Protein AF-A0A0C2GDU7-F1 (afdb_monomer)

Radius of gyration: 19.14 Å; Cα contacts (8 Å, |Δi|>4): 110; chains: 1; bounding box: 45×44×47 Å

Secondary structure (DSSP, 8-state):
---GGGGTT-S------------BSSPPPGGG-EEEEEE-SS-EEEEEE----S--EEEE-SSEEEEEEEBSSTT-EEEEEEESS---TTTGGG--HHHHHHHHH-TTS-GGGTTSSS--

Nearest PDB structures (foldseek):
  5nct-assembly1_A  TM=8.678E-01  e=2.086E-03  Tannerella forsythia
  8gxv-assembly1_A  TM=8.316E-01  e=2.086E-03  Chlorobium limicola DSM 245
  6bj5-assembly1_B  TM=7.336E-01  e=6.613E-03  Myxoma virus (strain Lausanne)
  1sng-assembly1_A  TM=9.149E-01  e=4.438E-02  Thermobifida fusca
  7vlj-assembly1_A  TM=6.532E-01  e=5.276E-02  Entamoeba histolytica

pLDDT: mean 77.18, std 20.46, range [29.78, 96.62]

Sequence (120 aa):
MVKSNNVKGAFALIVNAIYFTGEWSVKFDQGGNSKRKFFSAENSEKLEFMNKVDHRLYAEDADLQVLSLQYKDTSYAFNILLPKKRYTRASLRRRKTVLSEICDNSWYLSDSALENCWER

Structure (mmCIF, N/CA/C/O backbone):
data_AF-A0A0C2GDU7-F1
#
_entry.id   AF-A0A0C2GDU7-F1
#
loop_
_atom_site.group_PDB
_atom_site.id
_atom_site.type_symbol
_atom_site.label_atom_id
_atom_site.label_alt_id
_atom_site.label_comp_id
_atom_site.label_asym_id
_atom_site.label_entity_id
_atom_site.label_seq_id
_atom_site.pdbx_PDB_ins_code
_atom_site.Cartn_x
_atom_site.Cartn_y
_atom_site.Cartn_z
_atom_site.occupancy
_atom_site.B_iso_or_equiv
_atom_site.auth_seq_id
_atom_site.auth_comp_id
_atom_site.auth_asym_id
_atom_site.auth_atom_id
_atom_site.pdbx_PDB_model_num
ATOM 1 N N . MET A 1 1 ? -11.019 5.439 17.818 1.00 66.50 1 MET A N 1
ATOM 2 C CA . MET A 1 1 ? -10.892 6.152 19.108 1.00 66.50 1 MET A CA 1
ATOM 3 C C . MET A 1 1 ? -12.290 6.483 19.612 1.00 66.50 1 MET A C 1
ATOM 5 O O . MET A 1 1 ? -13.026 7.157 18.897 1.00 66.50 1 MET A O 1
ATOM 9 N N . VAL A 1 2 ? -12.695 5.941 20.763 1.00 81.50 2 VAL A N 1
ATOM 10 C CA . VAL A 1 2 ? -14.039 6.156 21.328 1.00 81.50 2 VAL A CA 1
ATOM 11 C C . VAL A 1 2 ? -14.063 7.521 22.016 1.00 81.50 2 VAL A C 1
ATOM 13 O O . VAL A 1 2 ? -13.215 7.796 22.859 1.00 81.50 2 VAL A O 1
ATOM 16 N N . LYS A 1 3 ? -14.993 8.394 21.619 1.00 85.06 3 LYS A N 1
ATOM 17 C CA . LYS A 1 3 ? -15.180 9.720 22.224 1.00 85.06 3 LYS A CA 1
ATOM 18 C C . LYS A 1 3 ? -16.265 9.650 23.298 1.00 85.06 3 LYS A C 1
ATOM 20 O O . LYS A 1 3 ? -17.236 8.915 23.137 1.00 85.06 3 LYS A O 1
ATOM 25 N N . SER A 1 4 ? -16.137 10.452 24.353 1.00 76.12 4 SER A N 1
ATOM 26 C CA . SER A 1 4 ? -17.034 10.422 25.520 1.00 76.12 4 SER A CA 1
ATOM 27 C C . SER A 1 4 ? -18.506 10.705 25.184 1.00 76.12 4 SER A C 1
ATOM 29 O O . SER A 1 4 ? -19.403 10.212 25.859 1.00 76.12 4 SER A O 1
ATOM 31 N N . ASN A 1 5 ? -18.776 11.457 24.113 1.00 82.62 5 ASN A N 1
ATOM 32 C CA . ASN A 1 5 ? -20.131 11.720 23.622 1.00 82.62 5 ASN A CA 1
ATOM 33 C C . ASN A 1 5 ? -20.779 10.510 22.924 1.00 82.62 5 ASN A C 1
ATOM 35 O O . ASN A 1 5 ? -22.001 10.422 22.899 1.00 82.62 5 ASN A O 1
ATOM 39 N N . ASN A 1 6 ? -19.988 9.568 22.404 1.00 79.88 6 ASN A N 1
ATOM 40 C CA . ASN A 1 6 ? -20.483 8.405 21.659 1.00 79.88 6 ASN A CA 1
ATOM 41 C C . ASN A 1 6 ? -20.909 7.236 22.567 1.00 79.88 6 ASN A C 1
ATOM 43 O O . ASN A 1 6 ? -21.408 6.234 22.067 1.00 79.88 6 ASN A O 1
ATOM 47 N N . VAL A 1 7 ? -20.689 7.343 23.882 1.00 85.81 7 VAL A N 1
ATOM 48 C CA . VAL A 1 7 ? -20.983 6.287 24.873 1.00 85.81 7 VAL A CA 1
ATOM 49 C C . VAL A 1 7 ? -21.987 6.729 25.940 1.00 85.81 7 VAL A C 1
ATOM 51 O O . VAL A 1 7 ? -22.269 5.987 26.880 1.00 85.81 7 VAL A O 1
ATOM 54 N N . LYS A 1 8 ? -22.555 7.935 25.818 1.00 83.75 8 LYS A N 1
ATOM 55 C CA . LYS A 1 8 ? -23.513 8.456 26.798 1.00 83.75 8 LYS A CA 1
ATOM 56 C C . LYS A 1 8 ? -24.841 7.700 26.676 1.00 83.75 8 LYS A C 1
ATOM 58 O O . LYS A 1 8 ? -25.510 7.797 25.6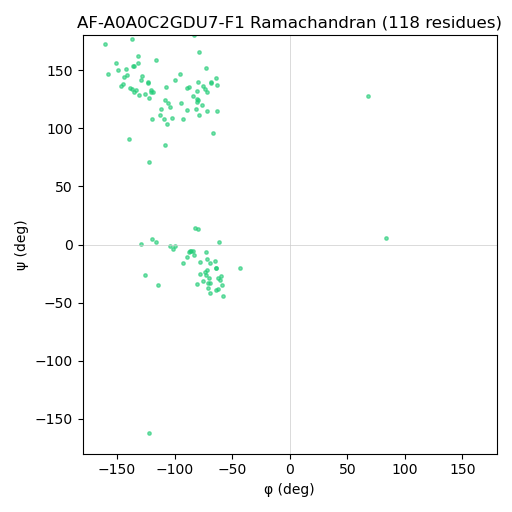55 1.00 83.75 8 LYS A O 1
ATOM 63 N N . GLY A 1 9 ? -25.212 6.957 27.719 1.00 86.62 9 GLY A N 1
ATOM 64 C CA . GLY A 1 9 ? -26.423 6.124 27.742 1.00 86.62 9 GLY A CA 1
ATOM 65 C C . GLY A 1 9 ? -26.260 4.738 27.108 1.00 86.62 9 GLY A C 1
ATOM 66 O O . GLY A 1 9 ? -27.240 4.007 27.001 1.00 86.62 9 GLY A O 1
ATOM 67 N N . ALA A 1 10 ? -25.045 4.359 26.697 1.00 88.19 10 ALA A N 1
ATOM 68 C CA . ALA A 1 10 ? -24.781 3.011 26.210 1.00 88.19 10 ALA A CA 1
ATOM 69 C C . ALA A 1 10 ? -24.808 2.006 27.374 1.00 88.19 10 ALA A C 1
ATOM 71 O O . ALA A 1 10 ? -24.161 2.218 28.396 1.00 88.19 10 ALA A O 1
ATOM 72 N N . PHE A 1 11 ? -25.537 0.902 27.200 1.00 88.94 11 PHE A N 1
ATOM 73 C CA . PHE A 1 11 ? -25.585 -0.194 28.173 1.00 88.94 11 PHE A CA 1
ATOM 74 C C . PHE A 1 11 ? -24.371 -1.133 28.057 1.00 88.94 11 PHE A C 1
ATOM 76 O O . PHE A 1 11 ? -23.881 -1.643 29.059 1.00 88.94 11 PHE A O 1
ATOM 83 N N . ALA A 1 12 ? -23.852 -1.332 26.842 1.00 89.31 12 ALA A N 1
ATOM 84 C CA . ALA A 1 12 ? -22.640 -2.103 26.579 1.00 89.31 12 ALA A CA 1
ATOM 85 C C . ALA A 1 12 ? -21.924 -1.581 25.326 1.00 89.31 12 ALA A C 1
ATOM 87 O O . ALA A 1 12 ? -22.541 -0.977 24.446 1.00 89.31 12 ALA A O 1
ATOM 88 N N . LEU A 1 13 ? -20.618 -1.836 25.242 1.00 90.06 13 LEU A N 1
ATOM 89 C CA . LEU A 1 13 ? -19.776 -1.492 24.101 1.00 90.06 13 LEU A CA 1
ATOM 90 C C . LEU A 1 13 ? -18.838 -2.662 23.793 1.00 90.06 13 LEU A C 1
ATOM 92 O O . LEU A 1 13 ? -18.198 -3.190 24.699 1.00 90.06 13 LEU A O 1
ATOM 96 N N . ILE A 1 14 ? -18.720 -3.024 22.516 1.00 90.12 14 ILE A N 1
ATOM 97 C CA . ILE A 1 14 ? -17.724 -3.987 22.038 1.00 90.12 14 ILE A CA 1
ATOM 98 C C . ILE A 1 14 ? -16.670 -3.215 21.254 1.00 90.12 14 ILE A C 1
ATOM 100 O O . ILE A 1 14 ? -16.987 -2.496 20.306 1.00 90.12 14 ILE A O 1
ATOM 104 N N . VAL A 1 15 ? -15.413 -3.359 21.663 1.00 91.31 15 VAL A N 1
ATOM 105 C CA . VAL A 1 15 ? -14.265 -2.723 21.016 1.00 91.31 15 VAL A CA 1
ATOM 106 C C . VAL A 1 15 ? -13.317 -3.813 20.542 1.00 91.31 15 VAL A C 1
ATOM 108 O O . VAL A 1 15 ? -12.972 -4.710 21.305 1.00 91.31 15 VAL A O 1
ATOM 111 N N . ASN A 1 16 ? -12.886 -3.721 19.286 1.00 91.81 16 ASN A N 1
ATOM 112 C CA . ASN A 1 16 ? -11.852 -4.572 18.711 1.00 91.81 16 ASN A CA 1
ATOM 113 C C . ASN A 1 16 ? -10.726 -3.678 18.173 1.00 91.81 16 ASN A C 1
ATOM 115 O O . ASN A 1 16 ? -10.987 -2.619 17.596 1.00 91.81 16 ASN A O 1
ATOM 119 N N . ALA A 1 17 ? -9.485 -4.099 18.393 1.00 92.81 17 ALA A N 1
ATOM 120 C CA . ALA A 1 17 ? -8.307 -3.507 17.789 1.00 92.81 17 ALA A CA 1
ATOM 121 C C . ALA A 1 17 ? -7.414 -4.630 17.257 1.00 92.81 17 ALA A C 1
ATOM 123 O O . ALA A 1 17 ? -7.133 -5.592 17.970 1.00 92.81 17 ALA A O 1
ATOM 124 N N . ILE A 1 18 ? -6.949 -4.476 16.019 1.00 91.81 18 ILE A N 1
ATOM 125 C CA . ILE A 1 18 ? -5.992 -5.383 15.387 1.00 91.81 18 ILE A CA 1
ATOM 126 C C . ILE A 1 18 ? -4.749 -4.567 15.057 1.00 91.81 18 ILE A C 1
ATOM 128 O O . ILE A 1 18 ? -4.843 -3.476 14.491 1.00 91.81 18 ILE A O 1
ATOM 132 N N . TYR A 1 19 ? -3.590 -5.100 15.428 1.00 93.25 19 TYR A N 1
ATOM 133 C CA . TYR A 1 19 ? -2.287 -4.541 15.105 1.00 93.25 19 TYR A CA 1
ATOM 134 C C . TYR A 1 19 ? -1.494 -5.573 14.313 1.00 93.25 19 TYR A C 1
ATOM 136 O O . TYR A 1 19 ? -1.435 -6.738 14.699 1.00 93.25 19 TYR A O 1
ATOM 144 N N . PHE A 1 20 ? -0.884 -5.138 13.216 1.00 91.56 20 PHE A N 1
ATOM 145 C CA . PHE A 1 20 ? -0.051 -5.985 12.379 1.00 91.56 20 PHE A CA 1
ATOM 146 C C . PHE A 1 20 ? 1.274 -5.278 12.099 1.00 91.56 20 PHE A C 1
ATOM 148 O O . PHE A 1 20 ? 1.296 -4.129 11.656 1.00 91.56 20 PHE A O 1
ATOM 155 N N . THR A 1 21 ? 2.372 -5.984 12.355 1.00 93.25 21 THR A N 1
ATOM 156 C CA . THR A 1 21 ? 3.725 -5.580 11.980 1.00 93.25 21 THR A CA 1
ATOM 157 C C . THR A 1 21 ? 4.431 -6.789 11.389 1.00 93.25 21 THR A C 1
ATOM 159 O O . THR A 1 21 ? 4.372 -7.883 11.949 1.00 93.25 21 THR A O 1
ATOM 162 N N . GLY A 1 22 ? 5.061 -6.608 10.236 1.00 92.62 22 GLY A N 1
ATOM 163 C CA . GLY A 1 22 ? 5.689 -7.688 9.493 1.00 92.62 22 GLY A CA 1
ATOM 164 C C . GLY A 1 22 ? 6.929 -7.186 8.776 1.00 92.62 22 GLY A C 1
ATOM 165 O O . GLY A 1 22 ? 6.928 -6.110 8.177 1.00 92.62 22 GLY A O 1
ATOM 166 N N . GLU A 1 23 ? 7.998 -7.971 8.839 1.00 95.44 23 GLU A N 1
ATOM 167 C CA . GLU A 1 23 ? 9.223 -7.712 8.089 1.00 95.44 23 GLU A CA 1
ATOM 168 C C . GLU A 1 23 ? 9.042 -8.203 6.648 1.00 95.44 23 GLU A C 1
ATOM 170 O O . GLU A 1 23 ? 8.580 -9.322 6.441 1.00 95.44 23 GLU A O 1
ATOM 175 N N . TRP A 1 24 ? 9.394 -7.399 5.643 1.00 94.94 24 TRP A N 1
ATOM 176 C CA . TRP A 1 24 ? 9.376 -7.849 4.246 1.00 94.94 24 TRP A CA 1
ATOM 177 C C . TRP A 1 24 ? 10.369 -8.995 4.032 1.00 94.94 24 TRP A C 1
ATOM 179 O O .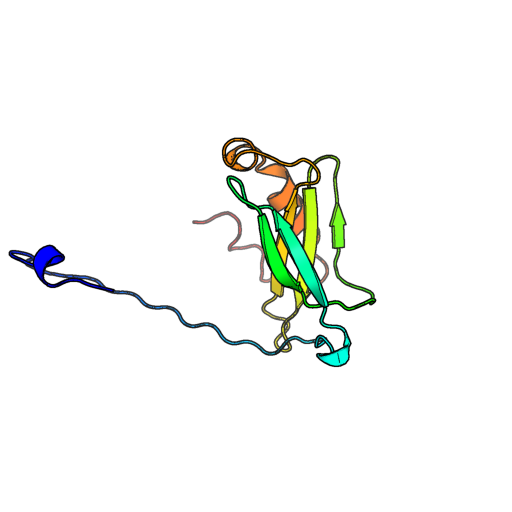 TRP A 1 24 ? 11.510 -8.893 4.483 1.00 94.94 24 TRP A O 1
ATOM 189 N N . SER A 1 25 ? 9.975 -10.029 3.280 1.00 94.69 25 SER A N 1
ATOM 190 C CA . SER A 1 25 ? 10.900 -11.092 2.850 1.00 94.69 25 SER A CA 1
ATOM 191 C C . SER A 1 25 ? 12.062 -10.498 2.049 1.00 94.69 25 SER A C 1
ATOM 193 O O . SER A 1 25 ? 13.234 -10.753 2.322 1.00 94.69 25 SER A O 1
ATOM 195 N N . VAL A 1 26 ? 11.735 -9.582 1.133 1.00 93.25 26 VAL A N 1
ATOM 196 C CA . VAL A 1 26 ? 12.713 -8.799 0.374 1.00 93.25 26 VAL A CA 1
ATOM 197 C C . VAL A 1 26 ? 12.502 -7.313 0.657 1.00 93.25 26 VAL A C 1
ATOM 199 O O . VAL A 1 26 ? 11.529 -6.712 0.189 1.00 93.25 26 VAL A O 1
ATOM 202 N N . LYS A 1 27 ? 13.435 -6.720 1.411 1.00 93.94 27 LYS A N 1
ATOM 203 C CA . LYS A 1 27 ? 13.385 -5.325 1.873 1.00 93.94 27 LYS A CA 1
ATOM 204 C C . LYS A 1 27 ? 13.652 -4.305 0.765 1.00 93.94 27 LYS A C 1
ATOM 206 O O . LYS A 1 27 ? 14.401 -4.557 -0.184 1.00 93.94 27 LYS A O 1
ATOM 211 N N . PHE A 1 28 ? 13.075 -3.123 0.950 1.00 93.88 28 PHE A N 1
ATOM 212 C CA . PHE A 1 28 ? 13.411 -1.920 0.196 1.00 93.88 28 PHE A CA 1
ATOM 213 C C . PHE A 1 28 ? 14.684 -1.292 0.766 1.00 93.88 28 PHE A C 1
ATOM 215 O O . PHE A 1 28 ? 14.867 -1.262 1.983 1.00 93.88 28 PHE A O 1
ATOM 222 N N . ASP A 1 29 ? 15.555 -0.807 -0.115 1.00 91.75 29 ASP A N 1
ATOM 223 C CA . ASP A 1 29 ? 16.722 -0.026 0.287 1.00 91.75 29 ASP A CA 1
ATOM 224 C C . ASP A 1 29 ? 16.303 1.435 0.475 1.00 91.75 29 ASP A C 1
ATOM 226 O O . ASP A 1 29 ? 15.715 2.037 -0.425 1.00 91.75 29 ASP A O 1
ATOM 230 N N . GLN A 1 30 ? 16.621 2.007 1.635 1.00 88.69 30 GLN A N 1
ATOM 231 C CA . GLN A 1 30 ? 16.333 3.407 1.938 1.00 88.69 30 GLN A CA 1
ATOM 232 C C . GLN A 1 30 ? 17.043 4.357 0.966 1.00 88.69 30 GLN A C 1
ATOM 234 O O . GLN A 1 30 ? 16.486 5.401 0.636 1.00 88.69 30 GLN A O 1
ATOM 239 N N . GLY A 1 31 ? 18.219 3.980 0.447 1.00 92.38 31 GLY A N 1
ATOM 240 C CA . GLY A 1 31 ? 18.935 4.761 -0.566 1.00 92.38 31 GLY A CA 1
ATOM 241 C C . GLY A 1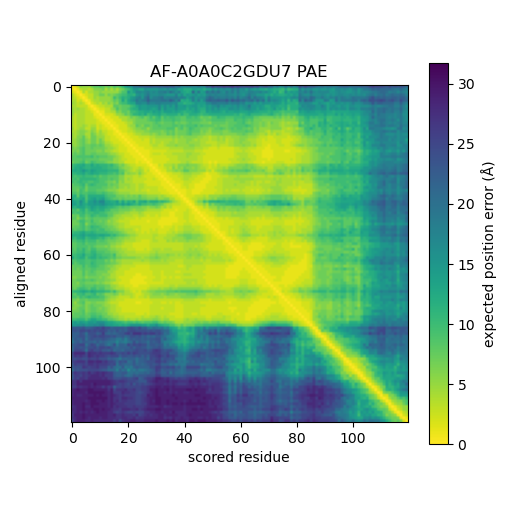 31 ? 18.185 4.879 -1.899 1.00 92.38 31 GLY A C 1
ATOM 242 O O . GLY A 1 31 ? 18.437 5.802 -2.670 1.00 92.38 31 GLY A O 1
ATOM 243 N N . GLY A 1 32 ? 17.230 3.978 -2.159 1.00 90.00 32 GLY A N 1
ATOM 244 C CA . GLY A 1 32 ? 16.358 4.010 -3.334 1.00 90.00 32 GLY A CA 1
ATOM 245 C C . GLY A 1 32 ? 15.098 4.862 -3.158 1.00 90.00 32 GLY A C 1
ATOM 246 O O . GLY A 1 32 ? 14.330 5.029 -4.113 1.00 90.00 32 GLY A O 1
ATOM 247 N N . ASN A 1 33 ? 14.837 5.397 -1.964 1.00 94.94 33 ASN A N 1
ATOM 248 C CA . ASN A 1 33 ? 13.652 6.212 -1.730 1.00 94.94 33 ASN A CA 1
ATOM 249 C C . ASN A 1 33 ? 13.753 7.544 -2.478 1.00 94.94 33 ASN A C 1
ATOM 251 O O . ASN A 1 33 ? 14.802 8.180 -2.545 1.00 94.94 33 ASN A O 1
ATOM 255 N N . SER A 1 34 ? 12.642 7.983 -3.068 1.00 95.62 34 SER A N 1
ATOM 256 C CA . SER A 1 34 ? 12.606 9.256 -3.790 1.00 95.62 34 SER A CA 1
ATOM 257 C C . SER A 1 34 ? 11.274 9.969 -3.619 1.00 95.62 34 SER A C 1
ATOM 259 O O . SER A 1 34 ? 10.213 9.345 -3.565 1.00 95.62 34 SER A O 1
ATOM 261 N N . LYS A 1 35 ? 11.315 11.305 -3.547 1.00 96.62 35 LYS A N 1
ATOM 262 C CA . LYS A 1 35 ? 10.101 12.125 -3.468 1.00 96.62 35 LYS A CA 1
ATOM 263 C C . LYS A 1 35 ? 9.435 12.215 -4.835 1.00 96.62 35 LYS A C 1
ATOM 265 O O . LYS A 1 35 ? 10.020 12.742 -5.780 1.00 96.62 35 LYS A O 1
ATOM 270 N N . ARG A 1 36 ? 8.190 11.755 -4.934 1.00 94.50 36 ARG A N 1
ATOM 271 C CA . ARG A 1 36 ? 7.379 11.800 -6.158 1.00 94.50 36 ARG A CA 1
ATOM 272 C C . ARG A 1 36 ? 5.989 12.339 -5.863 1.00 94.50 36 ARG A C 1
ATOM 274 O O . ARG A 1 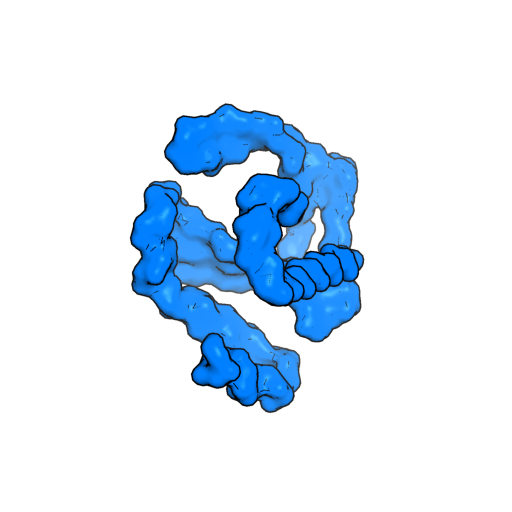36 ? 5.555 12.407 -4.717 1.00 94.50 36 ARG A O 1
ATOM 281 N N . LYS A 1 37 ? 5.297 12.777 -6.913 1.00 95.69 37 LYS A N 1
ATOM 282 C CA . LYS A 1 37 ? 3.943 13.314 -6.793 1.00 95.69 37 LYS A CA 1
ATOM 283 C C . LYS A 1 37 ? 2.938 12.161 -6.728 1.00 95.69 37 LYS A C 1
ATOM 285 O O . LYS A 1 37 ? 2.815 11.412 -7.693 1.00 95.69 37 LYS A O 1
ATOM 290 N N . PHE A 1 38 ? 2.229 12.032 -5.615 1.00 93.00 38 PHE A N 1
ATOM 291 C CA . PHE A 1 38 ? 1.059 11.175 -5.484 1.00 93.00 38 PHE A CA 1
ATOM 292 C C . PHE A 1 38 ? -0.187 11.954 -5.910 1.00 93.00 38 PHE A C 1
ATOM 294 O O . PHE A 1 38 ? -0.350 13.124 -5.558 1.00 93.00 38 PHE A O 1
ATOM 301 N N . PHE A 1 39 ? -1.049 11.320 -6.701 1.00 89.31 39 PHE A N 1
ATOM 302 C CA . PHE A 1 39 ? -2.296 11.910 -7.179 1.00 89.31 39 PHE A CA 1
ATOM 303 C C . PHE A 1 39 ? -3.453 11.220 -6.464 1.00 89.31 39 PHE A C 1
ATOM 305 O O . PHE A 1 39 ? -3.744 10.059 -6.747 1.00 89.31 39 PHE A O 1
ATOM 312 N N . SER A 1 40 ? -4.091 11.929 -5.538 1.00 85.62 40 SER A N 1
ATOM 313 C CA . SER A 1 40 ? -5.330 11.476 -4.915 1.00 85.62 40 SER A CA 1
ATOM 314 C C . SER A 1 40 ? -6.528 11.835 -5.801 1.00 85.62 40 SER A C 1
ATOM 316 O O . SER A 1 40 ? -6.376 12.401 -6.885 1.00 85.62 40 SER A O 1
ATOM 318 N N . ALA A 1 41 ? -7.736 11.480 -5.360 1.00 80.00 41 ALA A N 1
ATOM 319 C CA . ALA A 1 41 ? -8.955 11.786 -6.108 1.00 80.00 41 ALA A CA 1
ATOM 320 C C . ALA A 1 41 ? -9.200 13.297 -6.266 1.00 80.00 41 ALA A C 1
ATOM 322 O O . ALA A 1 41 ? -9.808 13.713 -7.247 1.00 80.00 41 ALA A O 1
ATOM 323 N N . GLU A 1 42 ? -8.732 14.098 -5.310 1.00 82.25 42 GLU A N 1
ATOM 324 C CA . GLU A 1 42 ? -9.034 15.531 -5.230 1.00 82.25 42 GLU A CA 1
ATOM 325 C C . GLU A 1 42 ? -7.785 16.388 -5.439 1.00 82.25 42 GLU A C 1
ATOM 327 O O . GLU A 1 42 ? -7.859 17.446 -6.055 1.00 82.25 42 GLU A O 1
ATOM 332 N N . ASN A 1 43 ? -6.622 15.919 -4.974 1.00 87.12 43 ASN A N 1
ATOM 333 C CA . ASN A 1 43 ? -5.416 16.728 -4.860 1.00 87.12 43 ASN A CA 1
ATOM 334 C C . ASN A 1 43 ? -4.172 15.965 -5.325 1.00 87.12 43 ASN A C 1
ATOM 336 O O . ASN A 1 43 ? -4.197 14.787 -5.682 1.00 87.12 43 ASN A O 1
ATOM 340 N N . SER A 1 44 ? -3.035 16.654 -5.309 1.00 91.00 44 SER A N 1
ATOM 341 C CA . SER A 1 44 ? -1.748 16.018 -5.559 1.00 91.00 44 SER A CA 1
ATOM 342 C C . SER A 1 44 ? -0.696 16.558 -4.607 1.00 91.00 44 SER A C 1
ATOM 344 O O . SER A 1 44 ? -0.593 17.768 -4.418 1.00 91.00 44 SER A O 1
ATOM 346 N N . GLU A 1 45 ? 0.091 15.661 -4.034 1.00 94.06 45 GLU A N 1
ATOM 347 C CA . GLU A 1 45 ? 1.066 15.966 -2.990 1.00 94.06 45 GLU A CA 1
ATOM 348 C C . GLU A 1 45 ? 2.387 15.250 -3.267 1.00 94.06 45 GLU A C 1
ATOM 350 O O . GLU A 1 45 ? 2.423 14.240 -3.968 1.00 94.06 45 GLU A O 1
ATOM 355 N N . LYS A 1 46 ? 3.503 15.794 -2.773 1.00 95.75 46 LYS A N 1
ATOM 356 C CA . LYS A 1 46 ? 4.807 15.131 -2.886 1.00 95.75 46 LYS A CA 1
ATOM 357 C C . LYS A 1 46 ? 5.011 14.233 -1.672 1.00 95.75 46 LYS A C 1
ATOM 359 O O . LYS A 1 46 ? 5.137 14.742 -0.564 1.00 95.75 46 LYS A O 1
ATOM 364 N N . LEU A 1 47 ? 5.100 12.929 -1.908 1.00 95.44 47 LEU A N 1
ATOM 365 C CA . LEU A 1 47 ? 5.366 11.914 -0.890 1.00 95.44 47 LEU A CA 1
ATOM 366 C C . LEU A 1 47 ? 6.691 11.220 -1.184 1.00 95.44 47 LEU A C 1
ATOM 368 O O . LEU A 1 47 ? 7.177 11.240 -2.315 1.00 95.44 47 LEU A O 1
ATOM 372 N N . GLU A 1 48 ? 7.281 10.611 -0.165 1.00 96.19 48 GLU A N 1
ATOM 373 C CA . GLU A 1 48 ? 8.415 9.711 -0.339 1.00 96.19 48 GLU A CA 1
ATOM 374 C C . GLU A 1 48 ? 7.916 8.331 -0.778 1.00 96.19 48 GLU A C 1
ATOM 376 O O . GLU A 1 48 ? 7.046 7.743 -0.141 1.00 96.19 48 GLU A O 1
ATOM 381 N N . PHE A 1 49 ? 8.443 7.831 -1.893 1.00 96.31 49 PHE A N 1
ATOM 382 C CA . PHE A 1 49 ? 8.112 6.517 -2.433 1.00 96.31 49 PHE A CA 1
ATOM 383 C C . PHE A 1 49 ? 9.280 5.568 -2.214 1.00 96.31 49 PHE A C 1
ATOM 385 O O . PHE A 1 49 ? 10.422 5.914 -2.528 1.00 96.31 49 PHE A O 1
ATOM 392 N N . MET A 1 50 ? 8.968 4.354 -1.762 1.00 95.12 50 MET A N 1
ATOM 393 C CA . MET A 1 50 ? 9.908 3.236 -1.7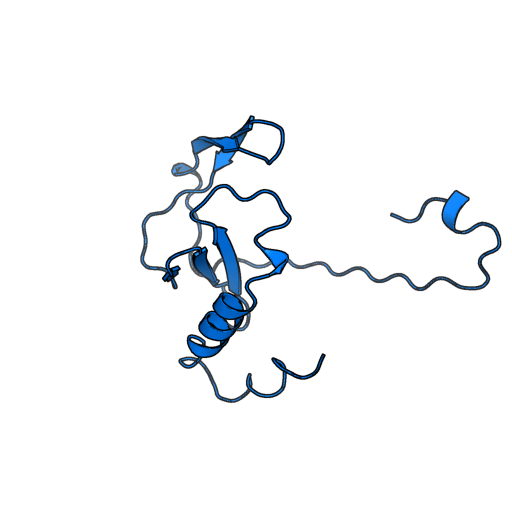62 1.00 95.12 50 MET A CA 1
ATOM 394 C C . MET A 1 50 ? 10.093 2.727 -3.192 1.00 95.12 50 MET A C 1
ATOM 396 O O . MET A 1 50 ? 9.109 2.538 -3.907 1.00 95.12 50 MET A O 1
ATOM 400 N N . ASN A 1 51 ? 11.338 2.503 -3.616 1.00 92.44 51 ASN A N 1
ATOM 401 C CA . ASN A 1 51 ? 11.638 1.987 -4.953 1.00 92.44 51 ASN A CA 1
ATOM 402 C C . ASN A 1 51 ? 12.579 0.788 -4.859 1.00 92.44 51 ASN A C 1
ATOM 404 O O . ASN A 1 51 ? 13.504 0.765 -4.049 1.00 92.44 51 ASN A O 1
ATOM 408 N N . LYS A 1 52 ? 12.345 -0.202 -5.717 1.00 91.75 52 LYS A N 1
ATOM 409 C CA . LYS A 1 52 ? 13.225 -1.350 -5.910 1.00 91.75 52 LYS A CA 1
ATOM 410 C C . LYS A 1 52 ? 12.960 -1.954 -7.285 1.00 91.75 52 LYS A C 1
ATOM 412 O O . LYS A 1 52 ? 11.828 -1.915 -7.757 1.00 91.75 52 LYS A O 1
ATOM 417 N N . VAL A 1 53 ? 14.005 -2.482 -7.913 1.00 90.62 53 VAL A N 1
ATOM 418 C CA . VAL A 1 53 ? 13.912 -3.258 -9.154 1.00 90.62 53 VAL A CA 1
ATOM 419 C C . VAL A 1 53 ? 14.297 -4.691 -8.812 1.00 90.62 53 VAL A C 1
ATOM 421 O O . VAL A 1 53 ? 15.439 -4.944 -8.435 1.00 90.62 53 VAL A O 1
ATOM 424 N N . ASP A 1 54 ? 13.332 -5.604 -8.864 1.00 88.94 54 ASP A N 1
ATOM 425 C CA . ASP A 1 54 ? 13.506 -7.030 -8.595 1.00 88.94 54 ASP A CA 1
ATOM 426 C C . ASP A 1 54 ? 12.360 -7.859 -9.203 1.00 88.94 54 ASP A C 1
ATOM 428 O O . ASP A 1 54 ? 11.387 -7.320 -9.735 1.00 88.94 54 ASP A O 1
ATOM 432 N N . HIS A 1 55 ? 12.491 -9.187 -9.153 1.00 90.06 55 HIS A N 1
ATOM 433 C CA . HIS A 1 55 ? 11.420 -10.102 -9.536 1.00 90.06 55 HIS A CA 1
ATOM 434 C C . HIS A 1 55 ? 10.428 -10.245 -8.380 1.00 90.06 55 HIS A C 1
ATOM 436 O O . HIS A 1 55 ? 10.799 -10.636 -7.272 1.00 90.06 55 HIS A O 1
ATOM 442 N N . ARG A 1 56 ? 9.160 -9.928 -8.643 1.00 88.88 56 ARG A N 1
ATOM 443 C CA . ARG A 1 56 ? 8.059 -10.008 -7.678 1.00 88.88 56 ARG A CA 1
ATOM 444 C C . ARG A 1 56 ? 6.879 -10.736 -8.294 1.00 88.88 56 ARG A C 1
ATOM 446 O O . ARG A 1 56 ? 6.718 -10.740 -9.512 1.00 88.88 56 ARG A O 1
ATOM 453 N N . LEU A 1 57 ? 6.037 -11.297 -7.431 1.00 88.75 57 LEU A N 1
ATOM 454 C CA . LEU A 1 57 ? 4.738 -11.814 -7.834 1.00 88.75 57 LEU A CA 1
ATOM 455 C C . LEU A 1 57 ? 3.888 -10.653 -8.349 1.00 88.75 57 LEU A C 1
ATOM 457 O O . LEU A 1 57 ? 3.569 -9.719 -7.606 1.00 88.75 57 LEU A O 1
ATOM 461 N N . TYR A 1 58 ? 3.578 -10.712 -9.636 1.00 89.44 58 TYR A N 1
ATOM 462 C CA . TYR A 1 58 ? 2.916 -9.651 -10.365 1.00 89.44 58 TYR A CA 1
ATOM 463 C C . TYR A 1 58 ? 1.972 -10.244 -11.406 1.00 89.44 58 TYR A C 1
ATOM 465 O O . TYR A 1 58 ? 2.329 -11.196 -12.098 1.00 89.44 58 TYR A O 1
ATOM 473 N N . ALA A 1 59 ? 0.790 -9.655 -11.524 1.00 86.00 59 ALA A N 1
ATOM 474 C CA . ALA A 1 59 ? -0.186 -9.985 -12.550 1.00 86.00 59 ALA A CA 1
ATOM 475 C C . ALA A 1 59 ? -0.878 -8.704 -13.016 1.00 86.00 59 ALA A C 1
ATOM 477 O O . ALA A 1 59 ? -1.013 -7.746 -12.253 1.00 86.00 59 ALA A O 1
ATOM 478 N N . GLU A 1 60 ? -1.333 -8.671 -14.261 1.00 87.44 60 GLU A N 1
ATOM 479 C CA . GLU A 1 60 ? -2.125 -7.558 -14.765 1.00 87.44 60 GLU A CA 1
ATOM 480 C C . GLU A 1 60 ? -3.115 -8.006 -15.835 1.00 87.44 60 GLU A C 1
ATOM 482 O O . GLU A 1 60 ? -2.847 -8.930 -16.598 1.00 87.44 60 GLU A O 1
ATOM 487 N N . ASP A 1 61 ? -4.236 -7.296 -15.910 1.00 85.44 61 ASP A N 1
ATOM 488 C CA . ASP A 1 61 ? -5.242 -7.449 -16.956 1.00 85.44 61 ASP A CA 1
ATOM 489 C C . ASP A 1 61 ? -5.456 -6.107 -17.687 1.00 85.44 61 ASP A C 1
ATOM 491 O O . ASP A 1 61 ? -4.623 -5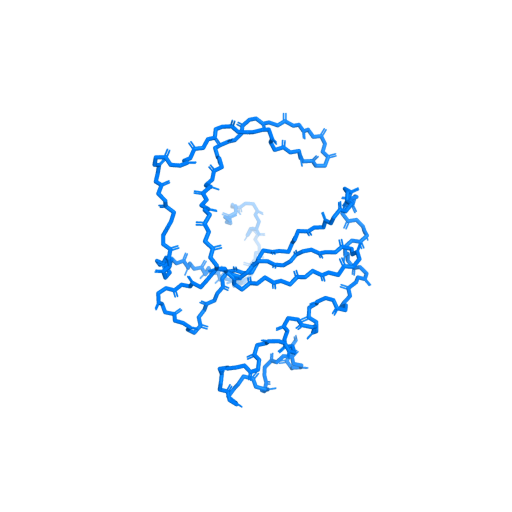.194 -17.633 1.00 85.44 61 ASP A O 1
ATOM 495 N N . ALA A 1 62 ? -6.568 -5.962 -18.409 1.00 84.88 62 ALA A N 1
ATOM 496 C CA . ALA A 1 62 ? -6.892 -4.729 -19.127 1.00 84.88 62 ALA A CA 1
ATOM 497 C C . ALA A 1 62 ? -7.123 -3.506 -18.210 1.00 84.88 62 ALA A C 1
ATOM 499 O O . ALA A 1 62 ? -7.034 -2.364 -18.670 1.00 84.88 62 ALA A O 1
ATOM 500 N N . ASP A 1 63 ? -7.420 -3.707 -16.926 1.00 81.88 63 ASP A N 1
ATOM 501 C CA . ASP A 1 63 ? -7.952 -2.679 -16.032 1.00 81.88 63 ASP A CA 1
ATOM 502 C C . ASP A 1 63 ? -7.151 -2.483 -14.736 1.00 81.88 63 ASP A C 1
ATOM 504 O O . ASP A 1 63 ? -7.174 -1.378 -14.175 1.00 81.88 63 ASP A O 1
ATOM 508 N N . LEU A 1 64 ? -6.444 -3.510 -14.271 1.00 84.69 64 LEU A N 1
ATOM 509 C CA . LEU A 1 64 ? -5.750 -3.576 -12.992 1.00 84.69 64 LEU A CA 1
ATOM 510 C C . LEU A 1 64 ? -4.346 -4.176 -13.147 1.00 84.69 64 LEU A C 1
ATOM 512 O O . LEU A 1 64 ? -4.053 -4.958 -14.045 1.00 84.69 64 LEU A O 1
ATOM 516 N N . GLN A 1 65 ? -3.479 -3.791 -12.224 1.00 87.88 65 GLN A N 1
ATOM 517 C CA . GLN A 1 65 ? -2.177 -4.375 -11.960 1.00 87.88 65 GLN A CA 1
ATOM 518 C C . GLN A 1 65 ? -2.154 -4.805 -10.497 1.00 87.88 65 GLN A C 1
ATOM 520 O O . GLN A 1 65 ? -2.654 -4.089 -9.627 1.00 87.88 65 GLN A O 1
ATOM 525 N N . VAL A 1 66 ? -1.570 -5.958 -10.217 1.00 89.44 66 VAL A N 1
ATOM 526 C CA . VAL A 1 66 ? -1.477 -6.522 -8.876 1.00 89.44 66 VAL A CA 1
ATOM 527 C C . VAL A 1 66 ? -0.023 -6.823 -8.585 1.00 89.44 66 VAL A C 1
ATOM 529 O O . VAL A 1 66 ? 0.644 -7.488 -9.370 1.00 89.44 66 VAL A O 1
ATOM 532 N N . LEU A 1 67 ? 0.457 -6.350 -7.442 1.00 92.50 67 LEU A N 1
ATOM 533 C CA . LEU A 1 67 ? 1.790 -6.643 -6.929 1.00 92.50 67 LEU A CA 1
ATOM 534 C C . LEU A 1 67 ? 1.659 -7.274 -5.546 1.00 92.50 67 LEU A C 1
ATOM 536 O O . LEU A 1 67 ? 1.043 -6.681 -4.663 1.00 92.50 67 LEU A O 1
ATOM 540 N N . SER A 1 68 ? 2.267 -8.439 -5.342 1.00 91.38 68 SER A N 1
ATOM 541 C CA . SER A 1 68 ? 2.291 -9.105 -4.041 1.00 91.38 68 SER A CA 1
ATOM 542 C C . SER A 1 68 ? 3.667 -8.988 -3.387 1.00 91.38 68 SER A C 1
ATOM 544 O O . SER A 1 68 ? 4.689 -9.401 -3.943 1.00 91.38 68 SER A O 1
ATOM 546 N N . LEU A 1 69 ? 3.700 -8.398 -2.192 1.00 93.50 69 LEU A N 1
ATOM 547 C CA . LEU A 1 69 ? 4.897 -8.245 -1.372 1.00 93.50 69 LEU A CA 1
ATOM 548 C C . LEU A 1 69 ? 4.833 -9.218 -0.196 1.00 93.50 69 LEU A C 1
ATOM 550 O O . LEU A 1 69 ? 4.118 -8.991 0.776 1.00 93.50 69 LEU A O 1
ATOM 554 N N . GLN A 1 70 ? 5.595 -10.304 -0.280 1.00 93.38 70 GLN A N 1
ATOM 555 C CA . GLN A 1 70 ? 5.654 -11.296 0.789 1.00 93.38 70 GLN A CA 1
ATOM 556 C C . GLN A 1 70 ? 6.342 -10.741 2.040 1.00 93.38 70 GLN A C 1
ATOM 558 O O . GLN A 1 70 ? 7.369 -10.049 1.959 1.00 93.38 70 GLN A O 1
ATOM 563 N N . TYR A 1 71 ? 5.800 -11.094 3.200 1.00 95.12 71 TYR A N 1
ATOM 564 C CA . TYR A 1 71 ? 6.504 -10.945 4.465 1.00 95.12 71 TYR A CA 1
ATOM 565 C C . TYR A 1 71 ? 7.506 -12.087 4.647 1.00 95.12 71 TYR A C 1
ATOM 567 O O . TYR A 1 71 ? 7.495 -13.074 3.916 1.00 95.12 71 TYR A O 1
ATOM 575 N N . LYS A 1 72 ? 8.420 -11.931 5.604 1.00 93.94 72 LYS A N 1
ATOM 576 C CA . LYS A 1 72 ? 9.393 -12.958 5.984 1.00 93.94 72 LYS A CA 1
ATOM 577 C C . LYS A 1 72 ? 8.700 -14.244 6.432 1.00 93.94 72 LYS A C 1
ATOM 579 O O . LYS A 1 72 ? 9.200 -15.328 6.158 1.00 93.94 72 LYS A O 1
ATOM 584 N N . ASP A 1 73 ? 7.554 -14.101 7.092 1.00 91.25 73 ASP A N 1
ATOM 585 C CA . ASP A 1 73 ? 6.586 -15.179 7.239 1.00 91.25 73 ASP A CA 1
ATOM 586 C C . ASP A 1 73 ? 5.783 -15.301 5.937 1.00 91.25 73 ASP A C 1
ATOM 588 O O . ASP A 1 73 ? 5.006 -14.409 5.586 1.00 91.25 73 ASP A O 1
ATOM 592 N N . THR A 1 74 ? 5.992 -16.402 5.216 1.00 86.19 74 THR A N 1
ATOM 593 C CA . THR A 1 74 ? 5.385 -16.652 3.904 1.00 86.19 74 THR A CA 1
ATOM 594 C C . THR A 1 74 ? 3.897 -16.984 3.978 1.00 86.19 74 THR A C 1
ATOM 596 O O . THR A 1 74 ? 3.260 -17.079 2.933 1.00 86.19 74 THR A O 1
ATOM 599 N N . SER A 1 75 ? 3.326 -17.144 5.178 1.00 87.31 75 SER A N 1
ATOM 600 C CA . SER A 1 75 ? 1.875 -17.295 5.350 1.00 87.31 75 SER A CA 1
ATOM 601 C C . SER A 1 75 ? 1.101 -15.994 5.096 1.00 87.31 75 SER A C 1
ATOM 603 O O . SER A 1 75 ? -0.116 -16.032 4.917 1.00 87.31 75 SER A O 1
ATOM 605 N N . TYR A 1 76 ? 1.795 -14.849 5.007 1.00 86.06 76 TYR A N 1
ATOM 606 C CA . TYR A 1 76 ? 1.190 -13.549 4.721 1.00 86.06 76 TYR A CA 1
ATOM 607 C C . TYR A 1 76 ? 1.881 -12.827 3.560 1.00 86.06 76 TYR A C 1
ATOM 609 O O . TYR A 1 76 ? 3.107 -12.814 3.419 1.00 86.06 76 TYR A O 1
ATOM 617 N N . ALA A 1 77 ? 1.086 -12.101 2.777 1.00 91.25 77 ALA A N 1
ATOM 618 C CA . ALA A 1 77 ? 1.584 -11.183 1.763 1.00 91.25 77 ALA A CA 1
ATOM 619 C C . ALA A 1 77 ? 0.739 -9.908 1.707 1.00 91.25 77 ALA A C 1
ATOM 621 O O . ALA A 1 77 ? -0.477 -9.929 1.904 1.00 91.25 77 ALA A O 1
ATOM 622 N N . PHE A 1 78 ? 1.391 -8.786 1.416 1.00 93.38 78 PHE A N 1
ATOM 623 C CA . PHE A 1 78 ? 0.733 -7.512 1.171 1.00 93.38 78 PHE A CA 1
ATOM 624 C C . PHE A 1 78 ? 0.464 -7.343 -0.322 1.00 93.38 78 PHE A C 1
ATOM 626 O O . PHE A 1 78 ? 1.384 -7.126 -1.111 1.00 93.38 78 PHE A O 1
ATOM 633 N N . ASN A 1 79 ? -0.806 -7.448 -0.707 1.00 91.88 79 ASN A N 1
ATOM 634 C CA . ASN A 1 79 ? -1.237 -7.331 -2.095 1.00 91.88 79 ASN A CA 1
ATOM 635 C C . ASN A 1 79 ? -1.671 -5.896 -2.404 1.00 91.88 79 ASN A C 1
ATOM 637 O O . ASN A 1 79 ? -2.582 -5.354 -1.778 1.00 91.88 79 ASN A O 1
ATOM 641 N N . ILE A 1 80 ? -1.027 -5.287 -3.394 1.00 91.88 80 ILE A N 1
ATOM 642 C CA . ILE A 1 80 ? -1.314 -3.938 -3.873 1.00 91.88 80 ILE A CA 1
ATOM 643 C C . ILE A 1 80 ? -2.078 -4.058 -5.186 1.00 91.88 80 ILE A C 1
ATOM 645 O O . ILE A 1 80 ? -1.549 -4.575 -6.166 1.00 91.88 80 ILE A O 1
ATOM 649 N N . LEU A 1 81 ? -3.309 -3.552 -5.203 1.00 89.12 81 LEU A N 1
ATOM 650 C CA . LEU A 1 81 ? -4.174 -3.524 -6.378 1.00 89.12 81 LEU A CA 1
ATOM 651 C C . LEU A 1 81 ? -4.163 -2.108 -6.958 1.00 89.12 81 LEU A C 1
ATOM 653 O O . LEU A 1 81 ? -4.720 -1.181 -6.367 1.00 89.12 81 LEU A O 1
ATOM 657 N N . LEU A 1 82 ? -3.519 -1.939 -8.109 1.00 89.50 82 LEU A N 1
ATOM 658 C CA . LEU A 1 82 ? -3.345 -0.658 -8.779 1.00 89.50 82 LEU A CA 1
ATOM 659 C C . LEU A 1 82 ? -4.152 -0.608 -10.083 1.00 89.50 82 LEU A C 1
ATOM 661 O O . LEU A 1 82 ? -3.860 -1.339 -11.024 1.00 89.50 82 LEU A O 1
ATOM 665 N N . PRO A 1 83 ? -5.140 0.284 -10.202 1.00 87.25 83 PRO A N 1
ATOM 666 C CA . PRO A 1 83 ? -5.879 0.435 -11.446 1.00 87.25 83 PRO A CA 1
ATOM 667 C C . PRO A 1 83 ? -5.090 1.176 -12.524 1.00 87.25 83 PRO A C 1
ATOM 669 O O . PRO A 1 83 ? -4.511 2.229 -12.261 1.00 87.25 83 PRO A O 1
ATOM 672 N N . LYS A 1 84 ? -5.141 0.669 -13.764 1.00 86.00 84 LYS A N 1
ATOM 673 C CA . LYS A 1 84 ? -4.450 1.266 -14.923 1.00 86.00 84 LYS A CA 1
ATOM 674 C C . LYS A 1 84 ? -5.056 2.603 -15.347 1.00 86.00 84 LYS A C 1
ATOM 676 O O . LYS A 1 84 ? -4.351 3.502 -15.800 1.00 86.00 84 LYS A O 1
ATOM 681 N N . LYS A 1 85 ? -6.374 2.755 -15.195 1.00 81.88 85 LYS A N 1
ATOM 682 C CA . LYS A 1 85 ? -7.075 4.024 -15.431 1.00 81.88 85 LYS A CA 1
ATOM 683 C C . LYS A 1 85 ? -7.323 4.725 -14.105 1.00 81.88 85 LYS A C 1
ATOM 685 O O . LYS A 1 85 ? -7.679 4.095 -13.112 1.00 81.88 85 LYS A O 1
ATOM 690 N N . ARG A 1 86 ? -7.192 6.054 -14.102 1.00 70.62 86 ARG A N 1
ATOM 691 C CA . ARG A 1 86 ? -7.569 6.886 -12.954 1.00 70.62 86 ARG A CA 1
ATOM 692 C C . ARG A 1 86 ? -9.080 6.825 -12.777 1.00 70.62 86 ARG A C 1
ATOM 694 O O . ARG A 1 86 ? -9.833 7.515 -13.455 1.00 70.62 86 ARG A O 1
ATOM 701 N N . TYR A 1 87 ? -9.512 5.942 -11.894 1.00 62.03 87 TYR A N 1
ATOM 702 C CA . TYR A 1 87 ? -10.908 5.750 -11.563 1.00 62.03 87 TYR A CA 1
ATOM 703 C C . TYR A 1 87 ? -11.316 6.673 -10.418 1.00 62.03 87 TYR A C 1
ATOM 705 O O . TYR A 1 87 ? -10.647 6.742 -9.388 1.00 62.03 87 TYR A O 1
ATOM 713 N N . THR A 1 88 ? -12.467 7.327 -10.551 1.00 53.91 88 THR A N 1
ATOM 714 C CA . THR A 1 88 ? -13.231 7.761 -9.381 1.00 53.91 88 THR A CA 1
ATOM 715 C C . THR A 1 88 ? -13.680 6.512 -8.613 1.00 53.91 88 THR A C 1
ATOM 717 O O . THR A 1 88 ? -14.005 5.486 -9.211 1.00 53.91 88 THR A O 1
ATOM 720 N N . ARG A 1 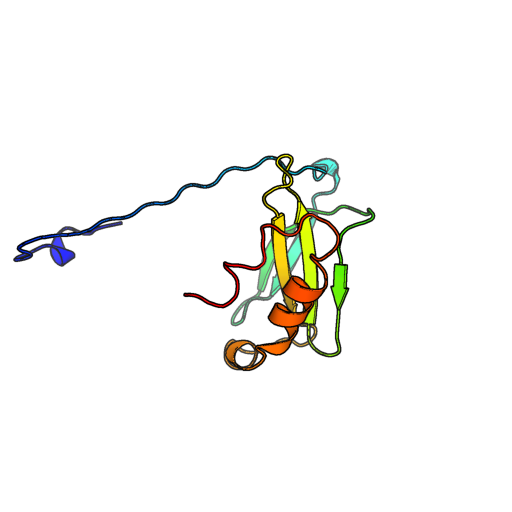89 ? -13.698 6.577 -7.274 1.00 53.91 89 ARG A N 1
ATOM 721 C CA . ARG A 1 89 ? -13.945 5.468 -6.317 1.00 53.91 89 ARG A CA 1
ATOM 722 C C . ARG A 1 89 ? -15.108 4.509 -6.669 1.00 53.91 89 ARG A C 1
ATOM 724 O O . ARG A 1 89 ? -15.153 3.387 -6.175 1.00 53.91 89 ARG A O 1
ATOM 731 N N . ALA A 1 90 ? -16.045 4.931 -7.518 1.00 52.34 90 ALA A N 1
ATOM 732 C CA . ALA A 1 90 ? -17.220 4.174 -7.940 1.00 52.34 90 ALA A CA 1
ATOM 733 C C . ALA A 1 90 ? -16.952 3.002 -8.911 1.00 52.34 90 ALA A C 1
ATOM 735 O O . ALA A 1 90 ? -17.746 2.060 -8.926 1.00 52.34 90 ALA A O 1
ATOM 736 N N . SER A 1 91 ? -15.884 3.016 -9.718 1.00 51.72 91 SER A N 1
ATOM 737 C CA . SER A 1 91 ? -15.687 2.001 -10.776 1.00 51.72 91 SER A CA 1
ATOM 738 C C . SER A 1 91 ? -14.850 0.788 -10.361 1.00 51.72 91 SER A C 1
ATOM 740 O O . SER A 1 91 ? -14.945 -0.249 -11.015 1.00 51.72 91 SER A O 1
ATOM 742 N N . LEU A 1 92 ? -14.102 0.859 -9.253 1.00 53.28 92 LEU A N 1
ATOM 743 C CA . LEU A 1 92 ? -13.399 -0.313 -8.704 1.00 53.28 92 LEU A CA 1
ATOM 744 C C . LEU A 1 92 ? -14.344 -1.284 -7.997 1.00 53.28 92 LEU A C 1
ATOM 746 O O . LEU A 1 92 ? -14.157 -2.492 -8.066 1.00 53.28 92 LEU A O 1
ATOM 750 N N . ARG A 1 93 ? -15.427 -0.772 -7.397 1.00 54.38 93 ARG A N 1
ATOM 751 C CA . ARG A 1 93 ? -16.375 -1.577 -6.610 1.00 54.38 93 ARG A CA 1
ATOM 752 C C . ARG A 1 93 ? -17.141 -2.629 -7.429 1.00 54.38 93 ARG A C 1
ATOM 754 O O . ARG A 1 93 ? -17.785 -3.488 -6.840 1.00 54.38 93 ARG A O 1
ATOM 761 N N . ARG A 1 94 ? -17.123 -2.554 -8.767 1.00 50.81 94 ARG A N 1
ATOM 762 C CA . ARG A 1 94 ? -17.890 -3.455 -9.651 1.00 50.81 94 ARG A CA 1
ATOM 763 C C . ARG A 1 94 ? -17.080 -4.583 -10.289 1.00 50.81 94 ARG A C 1
ATOM 765 O O . ARG A 1 94 ? -17.679 -5.417 -10.956 1.00 50.81 94 ARG A O 1
ATOM 772 N N . ARG A 1 95 ? -15.764 -4.651 -10.087 1.00 55.16 95 ARG A N 1
ATOM 773 C CA . ARG A 1 95 ? -14.928 -5.679 -10.723 1.00 55.16 95 ARG A CA 1
ATOM 774 C C . ARG A 1 95 ? -14.473 -6.695 -9.683 1.00 55.16 95 ARG A C 1
ATOM 776 O O . ARG A 1 95 ? -13.413 -6.558 -9.091 1.00 55.16 95 ARG A O 1
ATOM 783 N N . LYS A 1 96 ? -15.322 -7.698 -9.446 1.00 52.34 96 LYS A N 1
ATOM 784 C CA . LYS A 1 96 ? -15.008 -8.866 -8.604 1.00 52.34 96 LYS A CA 1
ATOM 785 C C . LYS A 1 96 ? -13.961 -9.797 -9.243 1.00 52.34 96 LYS A C 1
ATOM 787 O O . LYS A 1 96 ? -13.378 -10.610 -8.544 1.00 52.34 96 LYS A O 1
ATOM 792 N N . THR A 1 97 ? -13.712 -9.648 -10.543 1.00 52.94 97 THR A N 1
ATOM 793 C CA . THR A 1 97 ? -12.970 -10.607 -11.374 1.00 52.94 97 THR A CA 1
ATOM 794 C C . THR A 1 97 ? -11.470 -10.670 -11.086 1.00 52.94 97 THR A C 1
ATOM 796 O O . THR A 1 97 ? -10.883 -11.738 -11.159 1.00 52.94 97 THR A O 1
ATOM 799 N N . VAL A 1 98 ? -10.833 -9.560 -10.700 1.00 51.06 98 VAL A N 1
ATOM 800 C CA . VAL A 1 98 ? -9.372 -9.585 -10.497 1.00 51.06 98 VAL A CA 1
ATOM 801 C C . VAL A 1 98 ? -8.985 -10.230 -9.164 1.00 51.06 98 VAL A C 1
ATOM 803 O O . VAL A 1 98 ? -7.907 -10.793 -9.03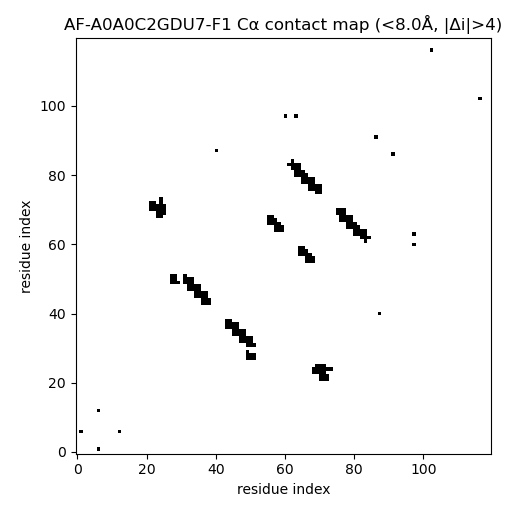5 1.00 51.06 98 VAL A O 1
ATOM 806 N N . LEU A 1 99 ? -9.877 -10.202 -8.167 1.00 52.09 99 LEU A N 1
ATOM 807 C CA . LEU A 1 99 ? -9.636 -10.895 -6.900 1.00 52.09 99 LEU A CA 1
ATOM 808 C C . LEU A 1 99 ? -9.710 -12.418 -7.064 1.00 52.09 99 LEU A C 1
ATOM 810 O O . LEU A 1 99 ? -8.892 -13.106 -6.462 1.00 52.09 99 LEU A O 1
ATOM 814 N N . SER A 1 100 ? -10.616 -12.938 -7.904 1.00 53.25 100 SER A N 1
ATOM 815 C CA . SER A 1 100 ? -10.676 -14.381 -8.171 1.00 53.25 100 SER A CA 1
ATOM 816 C C . SER A 1 100 ? -9.413 -14.883 -8.865 1.00 53.25 100 SER A C 1
ATOM 818 O O . SER A 1 100 ? -8.890 -15.906 -8.458 1.00 53.25 100 SER A O 1
ATOM 820 N N . GLU A 1 101 ? -8.834 -14.127 -9.803 1.00 49.66 101 GLU A N 1
ATOM 821 C CA . GLU A 1 101 ? -7.586 -14.537 -10.466 1.00 49.66 101 GLU A CA 1
ATOM 822 C C . GLU A 1 101 ? -6.353 -14.497 -9.546 1.00 49.66 101 GLU A C 1
ATOM 824 O O . GLU A 1 101 ? -5.417 -15.272 -9.730 1.00 49.66 101 GLU A O 1
ATOM 829 N N . ILE A 1 102 ? -6.323 -13.622 -8.532 1.00 52.22 102 ILE A N 1
ATOM 830 C CA . ILE A 1 102 ? -5.257 -13.634 -7.512 1.00 52.22 102 ILE A CA 1
ATOM 831 C C . ILE A 1 102 ? -5.391 -14.875 -6.622 1.00 52.22 102 ILE A C 1
ATOM 833 O O . ILE A 1 102 ? -4.387 -15.519 -6.318 1.00 52.22 102 ILE A O 1
ATOM 837 N N . CYS A 1 103 ? -6.618 -15.228 -6.231 1.00 50.09 103 CYS A N 1
ATOM 838 C CA . CYS A 1 103 ? -6.898 -16.481 -5.533 1.00 50.09 103 CYS A CA 1
ATOM 839 C C . CYS A 1 103 ? -6.537 -17.690 -6.411 1.00 50.09 103 CYS A C 1
ATOM 841 O O . CYS A 1 103 ? -5.941 -18.637 -5.906 1.00 50.09 103 CYS A O 1
ATOM 843 N N . ASP A 1 104 ? -6.790 -17.606 -7.720 1.00 44.53 104 ASP A N 1
ATOM 844 C CA . ASP A 1 104 ? -6.512 -18.649 -8.715 1.00 44.53 104 ASP A CA 1
ATOM 845 C C . ASP A 1 104 ? -5.034 -18.753 -9.143 1.00 44.53 104 ASP A C 1
ATOM 847 O O . ASP A 1 104 ? -4.603 -19.787 -9.644 1.00 44.53 104 ASP A O 1
ATOM 851 N N . ASN A 1 105 ? -4.205 -17.748 -8.847 1.00 45.59 105 ASN A N 1
ATOM 852 C CA . ASN A 1 105 ? -2.751 -17.786 -9.065 1.00 45.59 105 ASN A CA 1
ATOM 853 C C . ASN A 1 105 ? -1.929 -17.991 -7.775 1.00 45.59 105 ASN A C 1
ATOM 855 O O . ASN A 1 105 ? -0.707 -18.127 -7.834 1.00 45.59 105 ASN A O 1
ATOM 859 N N . SER A 1 106 ? -2.580 -18.086 -6.610 1.00 40.28 106 SER A N 1
ATOM 860 C CA . SER A 1 106 ? -1.966 -18.507 -5.336 1.00 40.28 106 SER A CA 1
ATOM 861 C C . SER A 1 106 ? -1.804 -20.037 -5.215 1.00 40.28 106 SER A C 1
ATOM 863 O O . SER A 1 106 ? -1.509 -20.554 -4.139 1.00 40.28 106 SER A O 1
ATOM 865 N N . TRP A 1 107 ? -1.964 -20.772 -6.318 1.00 39.16 107 TRP A N 1
ATOM 866 C CA . TRP A 1 107 ? -1.984 -22.241 -6.389 1.00 39.16 107 TRP A CA 1
ATOM 867 C C . TRP A 1 107 ? -0.603 -22.905 -6.431 1.00 39.16 107 TRP A C 1
ATOM 869 O O . TRP A 1 107 ? -0.490 -24.094 -6.712 1.00 39.16 107 TRP A O 1
ATOM 879 N N . TYR A 1 108 ? 0.460 -22.166 -6.110 1.00 38.84 108 TYR A N 1
ATOM 880 C CA . TYR A 1 108 ? 1.796 -22.745 -5.943 1.00 38.84 108 TYR A CA 1
ATOM 881 C C . TYR A 1 108 ? 2.207 -22.992 -4.488 1.00 38.84 108 TYR A C 1
ATOM 883 O O . TYR A 1 108 ? 3.292 -23.525 -4.271 1.00 38.84 108 TYR A O 1
ATOM 891 N N . LEU A 1 109 ? 1.379 -22.667 -3.486 1.00 38.16 109 LEU A N 1
ATOM 892 C CA . LEU A 1 109 ? 1.716 -22.917 -2.079 1.00 38.16 109 LEU A CA 1
ATOM 893 C C . LEU A 1 109 ? 0.505 -23.424 -1.263 1.00 38.16 109 LEU A C 1
ATOM 895 O O . LEU A 1 109 ? -0.212 -22.656 -0.636 1.00 38.16 109 LEU A O 1
ATOM 899 N N . SER A 1 110 ? 0.374 -24.756 -1.226 1.00 39.66 110 SER A N 1
ATOM 900 C CA . SER A 1 110 ? -0.389 -25.613 -0.290 1.00 39.66 110 SER A CA 1
ATOM 901 C C . SER A 1 110 ? -1.932 -25.574 -0.285 1.00 39.66 110 SER A C 1
ATOM 903 O O . SER A 1 110 ? -2.562 -24.545 -0.063 1.00 39.66 110 SER A O 1
ATOM 905 N N . ASP A 1 111 ? -2.517 -26.774 -0.404 1.00 37.62 111 ASP A N 1
ATOM 906 C CA . ASP A 1 111 ? -3.954 -27.119 -0.447 1.00 37.62 111 ASP A CA 1
ATOM 907 C C . ASP A 1 111 ? -4.793 -26.753 0.798 1.00 37.62 111 ASP A C 1
ATOM 909 O O . ASP A 1 111 ? -5.989 -27.034 0.845 1.00 37.62 111 ASP A O 1
ATOM 913 N N . SER A 1 112 ? -4.230 -26.109 1.823 1.00 42.16 112 SER A N 1
ATOM 914 C CA . SER A 1 112 ? -4.974 -25.750 3.043 1.00 42.16 112 SER A CA 1
ATOM 915 C C . SER A 1 112 ? -5.724 -24.413 2.957 1.00 42.16 112 SER A C 1
ATOM 917 O O . SER A 1 112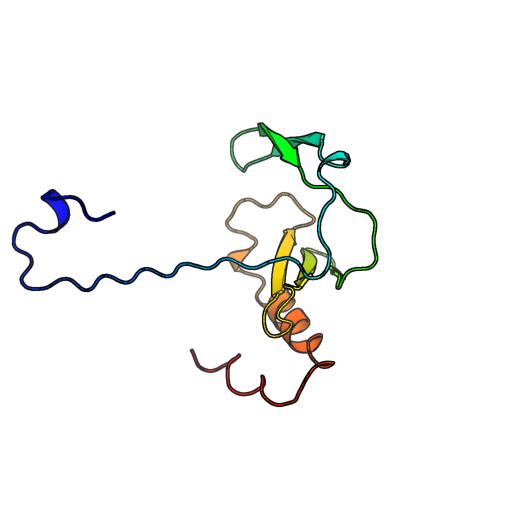 ? -6.465 -24.066 3.875 1.00 42.16 112 SER A O 1
ATOM 919 N N . ALA A 1 113 ? -5.564 -23.653 1.866 1.00 40.53 113 ALA A N 1
ATOM 920 C CA . ALA A 1 113 ? -6.187 -22.336 1.694 1.00 40.53 113 ALA A CA 1
ATOM 921 C C . ALA A 1 113 ? -7.604 -22.372 1.080 1.00 40.53 113 ALA A C 1
ATOM 923 O O . ALA A 1 113 ? -8.267 -21.333 1.015 1.00 40.53 113 ALA A O 1
ATOM 924 N N . LEU A 1 114 ? -8.087 -23.543 0.643 1.00 41.69 114 LEU A N 1
ATOM 925 C CA . LEU A 1 114 ? -9.339 -23.657 -0.116 1.00 41.69 114 LEU A CA 1
ATOM 926 C C . LEU A 1 114 ? -10.614 -23.424 0.705 1.00 41.69 114 LEU A C 1
ATOM 928 O O . LEU A 1 114 ? -11.625 -23.027 0.131 1.00 41.69 114 LEU A O 1
ATOM 932 N N . GLU A 1 115 ? -10.587 -23.578 2.029 1.00 38.81 115 GLU A N 1
ATOM 933 C CA . GLU A 1 115 ? -11.818 -23.469 2.829 1.00 38.81 115 GLU A CA 1
ATOM 934 C C . GLU A 1 115 ? -12.229 -22.033 3.205 1.00 38.81 115 GLU A C 1
ATOM 936 O O . GLU A 1 115 ? -13.347 -21.829 3.659 1.00 38.81 115 GLU A O 1
ATOM 941 N N . ASN A 1 116 ? -11.401 -21.006 2.970 1.00 42.41 116 ASN A N 1
ATOM 942 C CA . ASN A 1 116 ? -11.672 -19.663 3.520 1.00 42.41 116 ASN A CA 1
ATOM 943 C C . ASN A 1 116 ? -11.939 -18.544 2.495 1.00 42.41 116 ASN A C 1
ATOM 945 O O . ASN A 1 116 ? -12.148 -17.402 2.900 1.00 42.41 116 ASN A O 1
ATOM 949 N N . CYS A 1 117 ? -11.957 -18.817 1.185 1.00 42.78 117 CYS A N 1
ATOM 950 C CA . CYS A 1 117 ? -12.226 -17.771 0.179 1.00 42.78 117 CYS A CA 1
ATOM 951 C C . CYS A 1 117 ? -13.713 -17.577 -0.172 1.00 42.78 117 CYS A C 1
ATOM 953 O O . CYS A 1 117 ? -14.046 -16.580 -0.812 1.00 42.78 117 CYS A O 1
ATOM 955 N N . TRP A 1 118 ? -14.607 -18.477 0.257 1.00 32.06 118 TRP A N 1
ATOM 956 C CA . TRP A 1 118 ? -16.040 -18.406 -0.075 1.00 32.06 118 TRP A CA 1
ATOM 957 C C . TRP A 1 118 ? -17.011 -18.513 1.115 1.00 32.06 118 TRP A C 1
ATOM 959 O O . TRP A 1 118 ? -18.211 -18.355 0.907 1.00 32.06 118 TRP A O 1
ATOM 969 N N . GLU A 1 119 ? -16.534 -18.657 2.356 1.00 29.78 119 GLU A N 1
ATOM 970 C CA . GLU A 1 119 ? -17.380 -18.579 3.560 1.00 29.78 119 GLU A CA 1
ATOM 971 C C . GLU A 1 119 ? -16.916 -17.488 4.539 1.00 29.78 119 GLU A C 1
ATOM 973 O O . GLU A 1 119 ? -16.398 -17.764 5.621 1.00 29.78 119 GLU A O 1
ATOM 978 N N . ARG A 1 120 ? -17.124 -16.221 4.149 1.00 33.62 120 ARG A N 1
ATOM 979 C CA . ARG A 1 120 ? -17.671 -15.128 4.986 1.00 33.62 120 ARG A CA 1
ATOM 980 C C . ARG A 1 120 ? -17.845 -13.832 4.200 1.00 33.62 120 ARG A C 1
ATOM 982 O O . ARG A 1 120 ? -16.910 -13.434 3.476 1.00 33.62 120 ARG A O 1
#

Solvent-accessible surface area (backbone atoms only — not comparable to full-atom values): 8249 Å² total; per-residue (Å²): 136,92,53,79,82,82,53,70,90,58,89,76,85,88,84,87,87,87,86,88,86,79,58,54,56,75,72,74,52,77,90,48,46,44,78,43,78,47,77,58,100,87,52,72,47,81,42,81,40,84,42,81,90,77,94,64,58,67,51,71,64,98,56,39,35,36,42,46,47,45,26,63,58,78,92,43,64,52,71,45,82,44,62,75,57,96,66,63,85,76,65,65,80,73,59,69,64,65,60,53,52,55,63,65,65,51,77,85,66,70,88,82,62,74,78,65,82,83,72,127

InterPro domains:
  IPR000215 Serpin family [PTHR11461] (12-86)
  IPR023796 Serpin domain [PF00079] (11-86)
  IPR036186 Serpin superfamily [SSF56574] (9-83)
  IPR042178 Serpin superfamily, domain 1 [G3DSA:3.30.497.10] (11-23)
  IPR042185 Serpin superfamily, domain 2 [G3DSA:2.30.39.10] (24-93)

Foldseek 3Di:
DDDPVNCVPPPDDDDDDDDDDFAFLDDFDPVQWDWDWDDDPPDIDTDIDGDDDDDFDWDDDPFWIWTWTATVPNVDIDIDIGTPDPDDPPPVVPCPPVVVVVVVVVVPDDPPPPPPPPDD

Mean predicted aligned error: 11.39 Å

Organism: NCBI:txid51022